Protein AF-A0A2V9B7E3-F1 (afdb_monomer)

Structure (mmCIF, N/CA/C/O backbone):
data_AF-A0A2V9B7E3-F1
#
_entry.id   AF-A0A2V9B7E3-F1
#
loop_
_atom_site.group_PDB
_atom_site.id
_atom_site.type_symbol
_atom_site.label_atom_id
_atom_site.label_alt_id
_atom_site.label_comp_id
_atom_site.label_asym_id
_atom_site.label_entity_id
_atom_site.label_seq_id
_atom_site.pdbx_PDB_ins_code
_atom_site.Cartn_x
_atom_site.Cartn_y
_atom_site.Cartn_z
_atom_site.occupancy
_atom_site.B_iso_or_equiv
_atom_site.auth_seq_id
_atom_site.auth_comp_id
_atom_site.auth_asym_id
_atom_site.auth_atom_id
_atom_site.pdbx_PDB_model_num
ATOM 1 N N . MET A 1 1 ? 3.790 11.748 9.145 1.00 62.25 1 MET A N 1
ATOM 2 C CA . MET A 1 1 ? 3.339 13.135 8.877 1.00 62.25 1 MET A CA 1
ATOM 3 C C . MET A 1 1 ? 4.033 14.150 9.778 1.00 62.25 1 MET A C 1
ATOM 5 O O . MET A 1 1 ? 4.157 13.914 10.976 1.00 62.25 1 MET A O 1
ATOM 9 N N . CYS A 1 2 ? 4.471 15.293 9.233 1.00 65.75 2 CYS A N 1
ATOM 10 C CA . CYS A 1 2 ? 4.887 16.429 10.059 1.00 65.75 2 CYS A CA 1
ATOM 11 C C . CYS A 1 2 ? 3.634 17.137 10.592 1.00 65.75 2 CYS A C 1
ATOM 13 O O . CYS A 1 2 ? 2.903 17.765 9.834 1.00 65.75 2 CYS A O 1
ATOM 15 N N . THR A 1 3 ? 3.368 17.012 11.889 1.00 70.69 3 THR A N 1
ATOM 16 C CA . THR A 1 3 ? 2.180 17.589 12.544 1.00 70.69 3 THR A CA 1
ATOM 17 C C . THR A 1 3 ? 2.390 19.031 1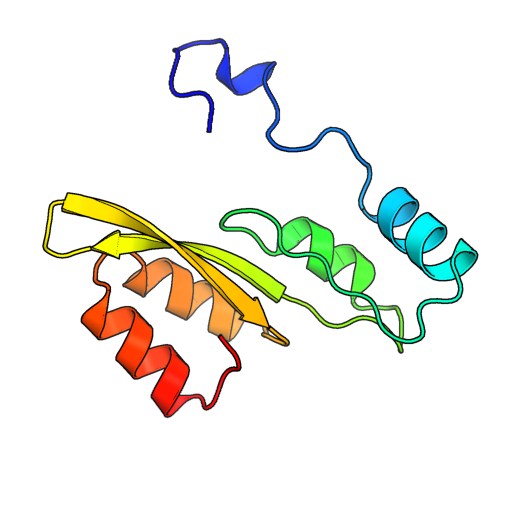3.008 1.00 70.69 3 THR A C 1
ATOM 19 O O . THR A 1 3 ? 1.485 19.651 13.567 1.00 70.69 3 THR A O 1
ATOM 22 N N . THR A 1 4 ? 3.580 19.585 12.768 1.00 78.56 4 THR A N 1
ATOM 23 C CA . THR A 1 4 ? 3.914 20.968 13.098 1.00 78.56 4 THR A CA 1
ATOM 24 C C . THR A 1 4 ? 3.218 21.914 12.117 1.00 78.56 4 THR A C 1
ATOM 26 O O . THR A 1 4 ? 3.480 21.823 10.913 1.00 78.56 4 THR A O 1
ATOM 29 N N . PRO A 1 5 ? 2.383 22.857 12.596 1.00 77.62 5 PRO A N 1
ATOM 30 C CA . PRO A 1 5 ? 1.721 23.825 11.730 1.00 77.62 5 PRO A CA 1
ATOM 31 C C . PRO A 1 5 ? 2.721 24.528 10.804 1.00 77.62 5 PRO A C 1
ATOM 33 O O . PRO A 1 5 ? 3.795 24.931 11.254 1.00 77.62 5 PRO A O 1
ATOM 36 N N . TRP A 1 6 ? 2.353 24.691 9.530 1.00 76.31 6 TRP A N 1
ATOM 37 C CA . TRP A 1 6 ? 3.132 25.340 8.459 1.00 76.31 6 TRP A CA 1
ATOM 38 C C . TRP A 1 6 ? 4.317 24.542 7.902 1.00 76.31 6 TRP A C 1
ATOM 40 O O . TRP A 1 6 ? 4.753 24.824 6.784 1.00 76.31 6 TRP A O 1
ATOM 50 N N . LEU A 1 7 ? 4.838 23.562 8.645 1.00 78.31 7 LEU A N 1
ATOM 51 C CA . LEU A 1 7 ? 5.946 22.719 8.193 1.00 78.31 7 LEU A CA 1
ATOM 52 C C . LEU A 1 7 ? 5.476 21.544 7.322 1.00 78.31 7 LEU A C 1
ATOM 54 O O . LEU A 1 7 ? 6.251 21.047 6.508 1.00 78.31 7 LEU A O 1
ATOM 58 N N . ASP A 1 8 ? 4.210 21.154 7.446 1.00 67.94 8 ASP A N 1
ATOM 59 C CA . ASP A 1 8 ? 3.513 20.153 6.626 1.00 67.94 8 ASP A CA 1
ATOM 60 C C . ASP A 1 8 ? 3.602 20.433 5.116 1.00 67.94 8 ASP A C 1
ATOM 62 O O . ASP A 1 8 ? 3.670 19.517 4.301 1.00 67.94 8 ASP A O 1
ATOM 66 N N . ARG A 1 9 ? 3.677 21.711 4.730 1.00 68.88 9 ARG A N 1
ATOM 67 C CA . ARG A 1 9 ? 3.806 22.137 3.326 1.00 68.88 9 ARG A CA 1
ATOM 68 C C . ARG A 1 9 ? 5.194 21.930 2.726 1.00 68.88 9 ARG A C 1
ATOM 70 O O . ARG A 1 9 ? 5.329 21.929 1.503 1.00 68.88 9 ARG A O 1
ATOM 77 N N . VAL A 1 10 ? 6.219 21.814 3.565 1.00 78.06 10 VAL A N 1
ATOM 78 C CA . VAL A 1 10 ? 7.628 21.762 3.138 1.00 78.06 10 VAL A CA 1
ATOM 79 C C . VAL A 1 10 ? 8.263 20.414 3.463 1.00 78.06 10 VAL A C 1
ATOM 81 O O . VAL A 1 10 ? 9.131 19.950 2.731 1.00 78.06 10 VAL A O 1
ATOM 84 N N . SER A 1 11 ? 7.808 19.772 4.537 1.00 79.31 11 SER A N 1
ATOM 85 C CA . SER A 1 11 ? 8.245 18.457 4.983 1.00 79.31 11 SER A CA 1
ATOM 86 C C . SER A 1 11 ? 7.359 17.384 4.354 1.00 79.31 11 SER A C 1
ATOM 88 O O . SER A 1 11 ? 6.316 17.019 4.894 1.00 79.31 11 SER A O 1
ATOM 90 N N . LYS A 1 12 ? 7.772 16.904 3.177 1.00 79.81 12 LYS A N 1
AT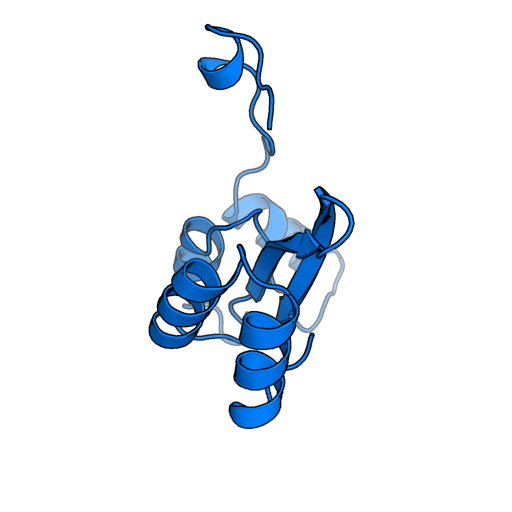OM 91 C CA . LYS A 1 12 ? 7.107 15.789 2.493 1.00 79.81 12 LYS A CA 1
ATOM 92 C C . LYS A 1 12 ? 7.521 14.453 3.103 1.00 79.81 12 LYS A C 1
ATOM 94 O O . LYS A 1 12 ? 8.658 14.303 3.545 1.00 79.81 12 LYS A O 1
ATOM 99 N N . GLU A 1 13 ? 6.616 13.479 3.059 1.00 81.00 13 GLU A N 1
ATOM 100 C CA . GLU A 1 13 ? 6.903 12.097 3.478 1.00 81.00 13 GLU A CA 1
ATOM 101 C C . GLU A 1 13 ? 7.806 11.365 2.479 1.00 81.00 13 GLU A C 1
ATOM 103 O O . GLU A 1 13 ? 8.622 10.538 2.872 1.00 81.00 13 GLU A O 1
ATOM 108 N N . SER A 1 14 ? 7.733 11.740 1.199 1.00 84.69 14 SER A N 1
ATOM 109 C CA . SER A 1 14 ? 8.636 11.270 0.152 1.00 84.69 14 SER A CA 1
ATOM 110 C C . SER A 1 14 ? 9.007 12.411 -0.797 1.00 84.69 14 SER A C 1
ATOM 112 O O . SER A 1 14 ? 8.194 13.287 -1.106 1.00 84.69 14 SER A O 1
ATOM 114 N N . TYR A 1 15 ? 10.260 12.397 -1.256 1.00 88.12 15 TYR A N 1
ATOM 115 C CA . TYR A 1 15 ? 10.792 13.328 -2.259 1.00 88.12 15 TYR A CA 1
ATOM 116 C C . TYR A 1 15 ? 11.048 12.655 -3.609 1.00 88.12 15 TYR A C 1
ATOM 118 O O . TYR A 1 15 ? 11.415 13.339 -4.562 1.00 88.12 15 TYR A O 1
ATOM 126 N N . ASN A 1 16 ? 10.856 11.338 -3.696 1.00 90.94 16 ASN A N 1
ATOM 127 C CA . ASN A 1 16 ? 11.076 10.597 -4.927 1.00 90.94 16 ASN A CA 1
ATOM 128 C C . ASN A 1 16 ? 9.860 10.727 -5.843 1.00 90.94 16 ASN A C 1
ATOM 130 O O . ASN A 1 16 ? 8.717 10.695 -5.382 1.00 90.94 16 ASN A O 1
ATOM 134 N N . LEU A 1 17 ? 10.103 10.834 -7.147 1.00 94.00 17 LEU A N 1
ATOM 135 C CA . LEU A 1 17 ? 9.033 10.744 -8.131 1.00 94.00 17 LEU A CA 1
ATOM 136 C C . LEU A 1 17 ? 8.671 9.264 -8.361 1.00 94.00 17 LEU A C 1
ATOM 138 O O . LEU A 1 17 ? 9.583 8.447 -8.500 1.00 94.00 17 LEU A O 1
ATOM 142 N N . PRO A 1 18 ? 7.377 8.898 -8.442 1.00 94.56 18 PRO A N 1
ATOM 143 C CA . PRO A 1 18 ? 6.953 7.501 -8.597 1.00 94.56 18 PRO A CA 1
ATOM 144 C C . PRO A 1 18 ? 7.619 6.791 -9.785 1.00 94.56 18 PRO A C 1
ATOM 146 O O . PRO A 1 18 ? 8.132 5.681 -9.638 1.00 94.56 18 PRO A O 1
ATOM 149 N N . ASP A 1 19 ? 7.695 7.468 -10.935 1.00 96.25 19 ASP A N 1
ATOM 150 C CA . ASP A 1 19 ? 8.325 6.945 -12.153 1.00 96.25 19 ASP A CA 1
ATOM 151 C C . ASP A 1 19 ? 9.827 6.668 -11.970 1.00 96.25 19 ASP A C 1
ATOM 153 O O . ASP A 1 19 ? 10.352 5.684 -12.493 1.00 96.25 19 ASP A O 1
ATOM 157 N N . GLU A 1 20 ? 10.530 7.504 -11.196 1.00 97.00 20 GLU A N 1
ATOM 158 C CA . GLU A 1 20 ? 11.960 7.328 -10.913 1.00 97.00 20 GLU A CA 1
ATOM 159 C C . GLU A 1 20 ? 12.206 6.123 -10.003 1.00 97.00 20 GLU A C 1
ATOM 161 O O . GLU A 1 20 ? 13.145 5.359 -10.239 1.00 97.00 20 GLU A O 1
ATOM 166 N N . VAL A 1 21 ? 11.345 5.918 -8.999 1.00 96.31 21 VAL A N 1
ATOM 167 C CA . VAL A 1 21 ? 11.412 4.744 -8.114 1.00 96.31 21 VAL A CA 1
ATOM 168 C C . VAL A 1 21 ? 11.191 3.470 -8.921 1.00 96.31 21 VAL A C 1
ATOM 170 O O . VAL A 1 21 ? 12.008 2.550 -8.854 1.00 96.31 21 VAL A O 1
ATOM 173 N N . TYR A 1 22 ? 10.141 3.437 -9.744 1.00 97.69 22 TYR A N 1
ATOM 174 C CA . TYR A 1 22 ? 9.859 2.301 -10.614 1.00 97.69 22 TYR A CA 1
ATOM 175 C C . TYR A 1 22 ? 11.030 2.009 -11.562 1.00 97.69 22 TYR A C 1
ATOM 177 O O . TYR A 1 22 ? 11.546 0.888 -11.587 1.00 97.69 22 TYR A O 1
ATOM 185 N N . ALA A 1 23 ? 11.523 3.022 -12.284 1.00 97.75 23 ALA A N 1
ATOM 186 C CA . ALA A 1 23 ? 12.657 2.872 -13.193 1.00 97.75 23 ALA A CA 1
ATOM 187 C C . ALA A 1 23 ? 13.919 2.368 -12.471 1.00 97.75 23 ALA A C 1
ATOM 189 O O . ALA A 1 23 ? 14.658 1.538 -13.012 1.00 97.75 23 ALA A O 1
ATOM 190 N N . HIS A 1 24 ? 14.160 2.824 -11.239 1.00 97.94 24 HIS A N 1
ATOM 191 C CA . HIS A 1 24 ? 15.270 2.353 -10.420 1.00 97.94 24 HIS A CA 1
ATOM 192 C C . HIS A 1 24 ? 15.124 0.871 -10.049 1.00 97.94 24 HIS A C 1
ATOM 194 O O . HIS A 1 24 ? 16.056 0.095 -10.269 1.00 97.94 24 HIS A O 1
ATOM 200 N N . CYS A 1 25 ? 13.947 0.447 -9.580 1.00 97.94 25 CYS A N 1
ATOM 201 C CA . CYS A 1 25 ? 13.643 -0.959 -9.303 1.00 97.94 25 CYS A CA 1
ATOM 202 C C . CYS A 1 25 ? 13.850 -1.844 -10.542 1.00 97.94 25 CYS A C 1
ATOM 204 O O . CYS A 1 25 ? 14.479 -2.903 -10.460 1.00 97.94 25 CYS A O 1
ATOM 206 N N . LYS A 1 26 ? 13.405 -1.386 -11.720 1.00 97.88 26 LYS A N 1
ATOM 207 C CA . LYS A 1 26 ? 13.631 -2.099 -12.985 1.00 97.88 26 LYS A CA 1
ATOM 208 C C . LYS A 1 26 ? 15.111 -2.188 -13.351 1.00 97.88 26 LYS A C 1
ATOM 210 O O . LYS A 1 26 ? 15.562 -3.251 -13.772 1.00 97.88 26 LYS A O 1
ATOM 215 N N . LYS A 1 27 ? 15.889 -1.123 -13.137 1.00 98.25 27 LYS A N 1
ATOM 216 C CA . LYS A 1 27 ? 17.347 -1.123 -13.352 1.00 98.25 27 LYS A CA 1
ATOM 217 C C . LYS A 1 27 ? 18.076 -2.123 -12.447 1.00 98.25 27 LYS A C 1
ATOM 219 O O . LYS A 1 27 ? 19.088 -2.680 -12.861 1.00 98.25 27 LYS A O 1
ATOM 224 N N . LEU A 1 28 ? 17.556 -2.371 -11.244 1.00 98.31 28 LEU A N 1
ATOM 225 C CA . LEU A 1 28 ? 18.067 -3.388 -10.316 1.00 98.31 28 LEU A CA 1
ATOM 226 C C . LEU A 1 28 ? 17.646 -4.824 -10.680 1.00 98.31 28 LEU A C 1
ATOM 228 O O . LEU A 1 28 ? 18.032 -5.762 -9.990 1.00 98.31 28 LEU A O 1
ATOM 232 N N . GLY A 1 29 ? 16.880 -5.014 -11.757 1.00 98.19 29 GLY A N 1
ATOM 233 C CA . GLY A 1 29 ? 16.449 -6.333 -12.217 1.00 98.19 29 GLY A CA 1
ATOM 234 C C . GLY A 1 29 ? 15.252 -6.905 -11.454 1.00 98.19 29 GLY A C 1
ATOM 235 O O . GLY A 1 29 ? 15.024 -8.110 -11.518 1.00 98.19 29 GLY A O 1
ATOM 236 N N . MET A 1 30 ? 14.481 -6.077 -10.737 1.00 98.31 30 MET A N 1
ATOM 237 C CA . MET A 1 30 ? 13.273 -6.540 -10.046 1.00 98.31 30 MET A CA 1
ATOM 238 C C . MET A 1 30 ? 12.203 -6.978 -11.052 1.00 98.31 30 MET A C 1
ATOM 240 O O . MET A 1 30 ? 11.881 -6.242 -11.987 1.00 98.31 30 MET A O 1
ATOM 244 N N . SER A 1 31 ? 11.635 -8.170 -10.854 1.00 98.06 31 SER A N 1
ATOM 245 C CA . SER A 1 31 ? 10.638 -8.753 -11.765 1.00 98.06 31 SER A CA 1
ATOM 246 C C . SER A 1 31 ? 9.230 -8.193 -11.582 1.00 98.06 31 SER A C 1
ATOM 248 O O . SER A 1 31 ? 8.473 -8.186 -12.543 1.00 98.06 31 SER A O 1
ATOM 250 N N . ILE A 1 32 ? 8.886 -7.756 -10.368 1.00 97.50 32 ILE A N 1
ATOM 251 C CA . ILE A 1 32 ? 7.581 -7.191 -10.007 1.00 97.50 32 ILE A CA 1
ATOM 252 C C . ILE A 1 32 ? 7.831 -6.031 -9.039 1.00 97.50 32 ILE A C 1
ATOM 254 O O . ILE A 1 32 ? 8.720 -6.132 -8.189 1.00 97.50 32 ILE A O 1
ATOM 258 N N . VAL A 1 33 ? 7.084 -4.937 -9.177 1.00 97.81 33 VAL A N 1
ATOM 259 C CA . VAL A 1 33 ? 7.236 -3.717 -8.368 1.00 97.81 33 VAL A CA 1
ATOM 260 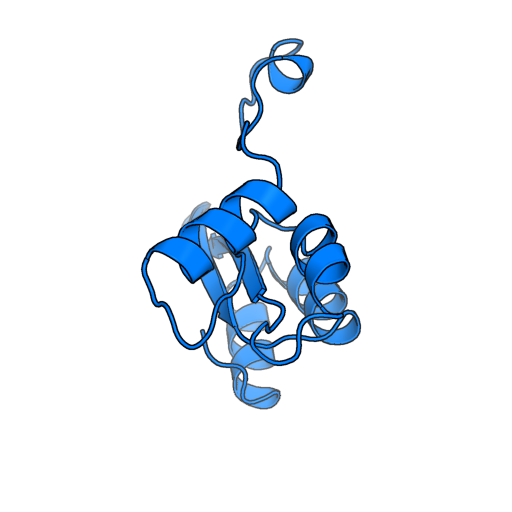C C . VAL A 1 33 ? 5.870 -3.255 -7.844 1.00 97.81 33 VAL A C 1
ATOM 262 O O . VAL A 1 33 ? 4.852 -3.439 -8.499 1.00 97.81 33 VAL A O 1
ATOM 265 N N . THR A 1 34 ? 5.844 -2.638 -6.665 1.00 98.06 34 THR A N 1
ATOM 266 C CA . THR A 1 34 ? 4.695 -1.881 -6.145 1.00 98.06 34 THR A CA 1
ATOM 267 C C . THR A 1 34 ? 5.205 -0.636 -5.427 1.00 98.06 34 THR A C 1
ATOM 269 O O . THR A 1 34 ? 6.367 -0.590 -5.018 1.00 98.06 34 THR A O 1
ATOM 272 N N . LEU A 1 35 ? 4.333 0.352 -5.241 1.00 97.19 35 LEU A N 1
ATOM 273 C CA . LEU A 1 35 ? 4.515 1.429 -4.268 1.00 97.19 35 LEU A CA 1
ATOM 274 C C . LEU A 1 35 ? 3.487 1.272 -3.148 1.00 97.19 35 LEU A C 1
ATOM 276 O O . LEU A 1 35 ? 2.394 0.773 -3.399 1.00 97.19 35 LEU A O 1
ATOM 280 N N . THR A 1 36 ? 3.860 1.668 -1.936 1.00 97.38 36 THR A N 1
ATOM 281 C CA . THR A 1 36 ? 3.011 1.661 -0.736 1.00 97.38 36 THR A CA 1
ATOM 282 C C . THR A 1 36 ? 3.124 3.030 -0.082 1.00 97.38 36 THR A C 1
ATOM 284 O O . THR A 1 36 ? 3.802 3.186 0.930 1.00 97.38 36 THR A O 1
ATOM 287 N N . ASP A 1 37 ? 2.546 4.044 -0.723 1.00 96.62 37 ASP A N 1
ATOM 288 C CA . ASP A 1 37 ? 2.502 5.377 -0.129 1.00 96.62 37 ASP A CA 1
ATOM 289 C C . ASP A 1 37 ? 1.571 5.371 1.090 1.00 96.62 37 ASP A C 1
ATOM 291 O O . ASP A 1 37 ? 0.646 4.559 1.203 1.00 96.62 37 ASP A O 1
ATOM 295 N N . HIS A 1 38 ? 1.850 6.279 2.017 1.00 95.69 38 HIS A N 1
ATOM 296 C CA . HIS A 1 38 ? 1.137 6.377 3.276 1.00 95.69 38 HIS A CA 1
ATOM 297 C C . HIS A 1 38 ? -0.283 6.920 3.051 1.00 95.69 38 HIS A C 1
ATOM 299 O O . HIS A 1 38 ? -0.470 8.052 2.598 1.00 95.69 38 HIS A O 1
ATOM 305 N N . ASP A 1 39 ? -1.282 6.096 3.369 1.00 97.00 39 ASP A N 1
ATOM 306 C CA . ASP A 1 39 ? -2.718 6.391 3.318 1.00 97.00 39 ASP A CA 1
ATOM 307 C C . ASP A 1 39 ? -3.263 6.867 1.956 1.00 97.00 39 ASP A C 1
ATOM 309 O O . ASP A 1 39 ? -4.320 7.503 1.887 1.00 97.00 39 ASP A O 1
ATOM 313 N N . SER A 1 40 ? -2.541 6.599 0.867 1.00 96.75 40 SER A N 1
ATOM 314 C CA . SER A 1 40 ? -2.910 7.008 -0.488 1.00 96.75 40 SER A CA 1
ATOM 315 C C . SER A 1 40 ? -2.408 6.011 -1.525 1.00 96.75 40 SER A C 1
ATOM 317 O O . SER A 1 40 ? -1.337 5.423 -1.389 1.00 96.75 40 SER A O 1
ATOM 319 N N . ILE A 1 41 ? -3.169 5.880 -2.612 1.00 98.00 41 ILE A N 1
ATOM 320 C CA . ILE A 1 41 ? -2.784 5.110 -3.801 1.00 98.00 41 ILE A CA 1
ATOM 321 C C . ILE A 1 41 ? -2.470 5.999 -5.012 1.00 98.00 41 ILE A C 1
ATOM 323 O O . ILE A 1 41 ? -2.169 5.477 -6.082 1.00 98.00 41 ILE A O 1
ATOM 327 N N . ASP A 1 42 ? -2.508 7.329 -4.881 1.00 96.75 42 ASP A N 1
ATOM 328 C CA . ASP A 1 42 ? -2.457 8.260 -6.022 1.00 96.75 42 ASP A CA 1
ATOM 329 C C . ASP A 1 42 ? -1.198 8.098 -6.886 1.00 96.75 42 ASP A C 1
ATOM 331 O O . ASP A 1 42 ? -1.238 8.236 -8.111 1.00 96.75 42 ASP A O 1
ATOM 335 N N . ALA A 1 43 ? -0.051 7.837 -6.257 1.00 95.19 43 ALA A N 1
ATOM 336 C CA . ALA A 1 43 ? 1.198 7.577 -6.965 1.00 95.19 43 ALA A CA 1
ATOM 337 C C . ALA A 1 43 ? 1.218 6.189 -7.612 1.00 95.19 43 ALA A C 1
ATOM 339 O O . ALA A 1 43 ? 1.641 6.055 -8.760 1.00 95.19 43 ALA A O 1
ATOM 340 N N . ALA A 1 44 ? 0.752 5.169 -6.889 1.00 96.94 44 ALA A N 1
ATOM 341 C CA . ALA A 1 44 ? 0.697 3.798 -7.378 1.00 96.94 44 ALA A CA 1
ATOM 342 C C . ALA A 1 44 ? -0.264 3.664 -8.574 1.00 96.94 44 ALA A C 1
ATOM 344 O O . ALA A 1 44 ? 0.054 2.991 -9.552 1.00 96.94 44 ALA A O 1
ATOM 345 N N . GLU A 1 45 ? -1.398 4.366 -8.556 1.00 96.81 45 GLU A N 1
ATOM 346 C CA . GLU A 1 45 ? -2.367 4.407 -9.658 1.00 96.81 45 GLU A CA 1
ATOM 347 C C . GLU A 1 45 ? -1.755 4.930 -10.964 1.00 96.81 45 GLU A C 1
ATOM 349 O O . GLU A 1 45 ? -2.028 4.391 -12.037 1.00 96.81 45 GLU A O 1
ATOM 354 N N . LYS A 1 46 ? -0.855 5.922 -10.897 1.00 96.12 46 LYS A N 1
ATOM 355 C CA . LYS A 1 46 ? -0.153 6.441 -12.089 1.00 96.12 46 LYS A CA 1
ATOM 356 C C . LYS A 1 46 ? 0.718 5.382 -12.765 1.00 96.12 46 LYS A C 1
ATOM 358 O O . LYS A 1 46 ? 0.890 5.429 -13.980 1.00 96.12 46 LYS A O 1
ATOM 363 N N . LEU A 1 47 ? 1.231 4.426 -11.991 1.00 97.50 47 LEU A N 1
ATOM 364 C CA . LEU A 1 47 ? 2.106 3.349 -12.459 1.00 97.50 47 LEU A CA 1
ATOM 365 C C . LEU A 1 47 ? 1.354 2.059 -12.815 1.00 97.50 47 LEU A C 1
ATOM 367 O O . LEU A 1 47 ? 1.958 1.143 -13.371 1.00 97.50 47 LEU A O 1
ATOM 371 N N . ARG A 1 48 ? 0.038 1.980 -12.561 1.00 96.62 48 ARG A N 1
ATOM 372 C CA . ARG A 1 48 ? -0.797 0.792 -12.835 1.00 96.62 48 ARG A CA 1
ATOM 373 C C . ARG A 1 48 ? -0.758 0.338 -14.300 1.00 96.62 48 ARG A C 1
ATOM 375 O O . ARG A 1 48 ? -1.075 -0.808 -14.598 1.00 96.62 48 ARG A O 1
ATOM 382 N N . CYS A 1 49 ? -0.383 1.218 -15.227 1.00 96.19 49 CYS A N 1
ATOM 383 C CA . CYS A 1 49 ? -0.249 0.881 -16.644 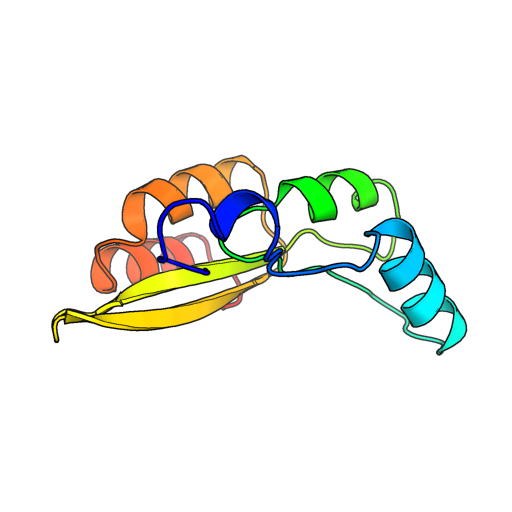1.00 96.19 49 CYS A CA 1
ATOM 384 C C . CYS A 1 49 ? 0.895 -0.109 -16.940 1.00 96.19 49 CYS A C 1
ATOM 386 O O . CYS A 1 49 ? 0.898 -0.722 -18.011 1.00 96.19 49 CYS A O 1
ATOM 388 N N . HIS A 1 50 ? 1.854 -0.281 -16.024 1.00 97.69 50 HIS A N 1
ATOM 389 C CA . HIS A 1 50 ? 2.934 -1.249 -16.174 1.00 97.69 50 HIS A CA 1
ATOM 390 C C . HIS A 1 50 ? 2.446 -2.677 -15.857 1.00 97.69 50 HIS A C 1
ATOM 392 O O . HIS A 1 50 ? 1.857 -2.902 -14.802 1.00 97.69 50 HIS A O 1
ATOM 398 N N . PRO A 1 51 ? 2.695 -3.667 -16.736 1.00 96.69 51 PRO A N 1
ATOM 399 C CA . PRO A 1 51 ? 2.170 -5.031 -16.581 1.00 96.69 51 PRO A CA 1
ATOM 400 C C . PRO A 1 51 ? 2.776 -5.802 -15.397 1.00 96.69 51 PRO A C 1
ATOM 402 O O . PRO A 1 51 ? 2.217 -6.795 -14.944 1.00 96.69 51 PRO A O 1
ATOM 405 N N . ASP A 1 52 ? 3.938 -5.365 -14.926 1.00 97.75 52 ASP A N 1
ATOM 406 C CA . ASP A 1 52 ? 4.709 -5.897 -13.806 1.00 97.75 52 ASP A CA 1
ATOM 407 C C . ASP A 1 52 ? 4.597 -5.021 -12.548 1.00 97.75 52 ASP A C 1
ATOM 409 O O . ASP A 1 52 ? 5.423 -5.116 -11.634 1.00 97.75 52 ASP A O 1
ATOM 413 N N . PHE A 1 53 ? 3.565 -4.176 -12.502 1.00 98.31 53 PHE A N 1
ATOM 414 C CA . PHE A 1 53 ? 3.229 -3.336 -11.367 1.00 98.31 53 PHE A CA 1
ATOM 415 C C . PHE A 1 53 ? 1.845 -3.682 -10.814 1.00 98.31 53 PHE A C 1
ATOM 417 O O . PHE A 1 53 ? 0.905 -3.946 -11.563 1.00 98.31 53 PHE A O 1
ATOM 424 N N . PHE A 1 54 ? 1.704 -3.647 -9.492 1.00 98.00 54 PHE A N 1
ATOM 425 C CA . PHE A 1 54 ? 0.415 -3.765 -8.814 1.00 98.00 54 PHE A CA 1
ATOM 426 C C . PHE A 1 54 ? 0.264 -2.647 -7.781 1.00 98.00 54 PHE A C 1
ATOM 428 O O . PHE A 1 54 ? 1.252 -2.154 -7.249 1.00 98.00 54 PHE A O 1
ATOM 435 N N . VAL A 1 55 ? -0.971 -2.210 -7.527 1.00 98.31 55 VAL A N 1
ATOM 436 C CA . VAL A 1 55 ? -1.255 -1.091 -6.613 1.00 98.31 55 VAL A CA 1
ATOM 437 C C . VAL A 1 55 ? -1.317 -1.600 -5.177 1.00 98.31 55 VAL A C 1
ATOM 439 O O . VAL A 1 55 ? -1.962 -2.612 -4.916 1.00 98.31 55 VAL A O 1
ATOM 442 N N . SER A 1 56 ? -0.657 -0.905 -4.256 1.00 98.50 56 SER A N 1
ATOM 443 C CA . SER A 1 56 ? -0.627 -1.226 -2.825 1.00 98.50 56 SER A CA 1
ATOM 444 C C . SER A 1 56 ? -0.612 0.068 -2.003 1.00 98.50 56 SER A C 1
ATOM 446 O O . SER A 1 56 ? -0.445 1.154 -2.556 1.00 98.50 56 SER A O 1
ATOM 448 N N . GLU A 1 57 ? -0.785 -0.041 -0.690 1.00 98.50 57 GLU A N 1
ATOM 449 C CA . GLU A 1 57 ? -0.895 1.100 0.226 1.00 98.50 57 GLU A CA 1
ATOM 450 C C . GLU A 1 57 ? -0.265 0.767 1.584 1.00 98.50 57 GLU A C 1
ATOM 452 O O . GLU A 1 57 ? -0.334 -0.378 2.031 1.00 98.50 57 GLU A O 1
ATOM 457 N N . GLU A 1 58 ? 0.340 1.752 2.250 1.00 98.56 58 GLU A N 1
ATOM 458 C CA . GLU A 1 58 ? 0.709 1.654 3.666 1.00 98.56 58 GLU A CA 1
ATOM 459 C C . GLU A 1 58 ? -0.343 2.385 4.507 1.00 98.56 58 GLU A C 1
ATOM 461 O O . GLU A 1 58 ? -0.430 3.609 4.492 1.00 98.56 58 GLU A O 1
ATOM 466 N N . VAL A 1 59 ? -1.165 1.630 5.231 1.00 98.50 59 VAL A N 1
ATOM 467 C CA . VAL A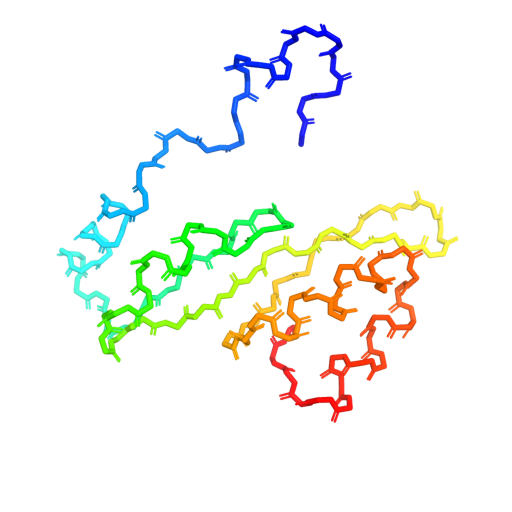 1 59 ? -2.334 2.143 5.948 1.00 98.50 59 VAL A CA 1
ATOM 468 C C . VAL A 1 59 ? -2.007 2.356 7.419 1.00 98.50 59 VAL A C 1
ATOM 470 O O . VAL A 1 59 ? -1.749 1.398 8.149 1.00 98.50 59 VAL A O 1
ATOM 473 N N . THR A 1 60 ? -2.130 3.588 7.898 1.00 98.19 60 THR A N 1
ATOM 474 C CA . THR A 1 60 ? -2.111 3.893 9.333 1.00 98.19 60 THR A CA 1
ATOM 475 C C . THR A 1 60 ? -3.435 3.546 10.013 1.00 98.19 60 THR A C 1
ATOM 477 O O . THR A 1 60 ? -4.484 4.131 9.763 1.00 98.19 60 THR A O 1
ATOM 480 N N . CYS A 1 61 ? -3.408 2.590 10.932 1.00 98.25 61 CYS A N 1
ATOM 481 C CA . CYS A 1 61 ? -4.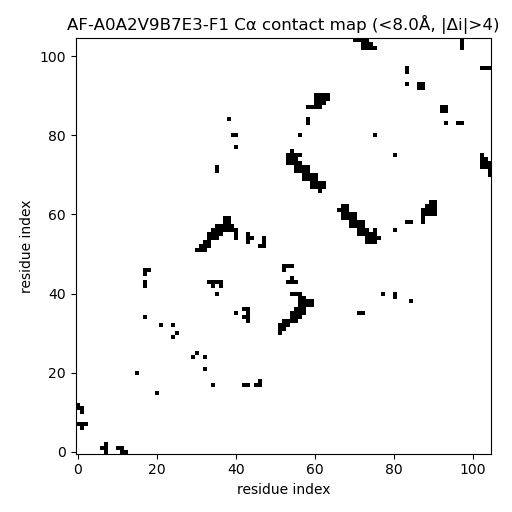576 2.121 11.658 1.00 98.25 61 CYS A CA 1
ATOM 482 C C . CYS A 1 61 ? -4.513 2.473 13.148 1.00 98.25 61 CYS A C 1
ATOM 484 O O . CYS A 1 61 ? -3.485 2.289 13.800 1.00 98.25 61 CYS A O 1
ATOM 486 N N . GLN A 1 62 ? -5.635 2.915 13.720 1.00 97.81 62 GLN A N 1
ATOM 487 C CA . GLN A 1 62 ? -5.749 3.160 15.160 1.00 97.81 62 GLN A CA 1
ATOM 488 C C . GLN A 1 62 ? -6.023 1.859 15.917 1.00 97.81 62 GLN A C 1
ATOM 490 O O . GLN A 1 62 ? -6.984 1.140 15.635 1.00 97.81 62 GLN A O 1
ATOM 495 N N . MET A 1 63 ? -5.182 1.577 16.908 1.00 96.94 63 MET A N 1
ATOM 496 C CA . MET A 1 63 ? -5.323 0.446 17.820 1.00 96.94 63 MET A CA 1
ATOM 497 C C . MET A 1 63 ? -6.234 0.806 19.003 1.00 96.94 63 MET A C 1
ATOM 499 O O . MET A 1 63 ? -6.250 1.963 19.431 1.00 96.94 63 MET A O 1
ATOM 503 N N . PRO A 1 64 ? -6.912 -0.174 19.635 1.00 94.75 64 PRO A N 1
ATOM 504 C CA . PRO A 1 64 ? -7.721 0.063 20.838 1.00 94.75 64 PRO A CA 1
ATOM 505 C C . PRO A 1 64 ? -6.945 0.678 22.015 1.00 94.75 64 PRO A C 1
ATOM 507 O O . PRO A 1 64 ? -7.530 1.326 22.877 1.00 94.75 64 PRO A O 1
ATOM 510 N N . SER A 1 65 ? -5.624 0.487 22.052 1.00 95.44 65 SER A N 1
ATOM 511 C CA . SER A 1 65 ? -4.702 1.108 23.011 1.00 95.44 65 SER A CA 1
ATOM 512 C C . SER A 1 65 ? -4.524 2.620 22.817 1.00 95.44 65 SER A C 1
ATOM 514 O O . SER A 1 65 ? -3.905 3.259 23.663 1.00 95.44 65 SER A O 1
ATOM 516 N N . GLY A 1 66 ? -5.008 3.189 21.708 1.00 92.88 66 GLY A N 1
ATOM 517 C CA . GLY A 1 66 ? -4.757 4.574 21.305 1.00 92.88 66 GLY A CA 1
ATOM 518 C C . GLY A 1 66 ? -3.431 4.782 20.565 1.00 92.88 66 GLY A C 1
ATOM 519 O O . GLY A 1 66 ? -3.077 5.919 20.269 1.00 92.88 66 GLY A O 1
ATOM 520 N N . THR A 1 67 ? -2.691 3.709 20.272 1.00 96.38 67 THR A N 1
ATOM 521 C CA . THR A 1 67 ? -1.489 3.756 19.425 1.00 96.38 67 THR A CA 1
ATOM 522 C C . THR A 1 67 ? -1.855 3.616 17.950 1.00 96.38 67 THR A C 1
ATOM 524 O O . THR A 1 67 ? -2.925 3.110 17.617 1.00 96.38 67 THR A O 1
ATOM 527 N N . GLU A 1 68 ? -0.945 3.997 17.062 1.00 96.62 68 GLU A N 1
ATOM 528 C CA . GLU A 1 68 ? -1.079 3.772 15.621 1.00 96.62 68 GLU A CA 1
ATOM 529 C C . GLU A 1 68 ? -0.189 2.602 15.183 1.00 96.62 68 GLU A C 1
ATOM 531 O O . GLU A 1 68 ? 0.893 2.389 15.734 1.00 96.62 68 GLU A O 1
ATOM 536 N N . VAL A 1 69 ? -0.668 1.819 14.219 1.00 96.94 69 VAL A N 1
ATOM 537 C CA . VAL A 1 69 ? 0.089 0.760 13.543 1.00 96.94 69 VAL A CA 1
ATOM 538 C C . VAL A 1 69 ? 0.027 0.993 12.042 1.00 96.94 69 VAL A C 1
ATOM 540 O O . VAL A 1 69 ? -1.008 1.404 11.532 1.00 96.94 69 VAL A O 1
ATOM 543 N N . HIS A 1 70 ? 1.117 0.726 11.336 1.00 98.00 70 HIS A N 1
ATOM 544 C CA . HIS A 1 70 ? 1.170 0.828 9.884 1.00 98.00 70 HIS A CA 1
ATOM 545 C C . HIS A 1 70 ? 1.037 -0.573 9.287 1.00 98.00 70 HIS A C 1
ATOM 547 O O . HIS A 1 70 ? 1.751 -1.491 9.698 1.00 98.00 70 HIS A O 1
ATOM 553 N N . ILE A 1 71 ? 0.104 -0.746 8.356 1.00 98.25 71 ILE A N 1
ATOM 554 C CA . ILE A 1 71 ? -0.231 -2.032 7.742 1.00 98.25 71 ILE A CA 1
ATOM 555 C C . ILE A 1 71 ? -0.040 -1.896 6.235 1.00 98.25 71 ILE A C 1
ATOM 557 O O . ILE A 1 71 ? -0.727 -1.103 5.596 1.00 98.25 71 ILE A O 1
ATOM 561 N N . GLY A 1 72 ? 0.884 -2.662 5.657 1.00 98.50 72 GLY A N 1
ATOM 562 C CA . GLY A 1 72 ? 1.006 -2.747 4.203 1.00 98.50 72 GLY A CA 1
ATOM 563 C C . GLY A 1 72 ? -0.136 -3.585 3.643 1.00 98.50 72 GLY A C 1
ATOM 564 O O . GLY A 1 72 ? -0.326 -4.701 4.097 1.00 98.50 72 GLY A O 1
ATOM 565 N N . VAL A 1 73 ? -0.889 -3.074 2.673 1.00 98.62 73 VAL A N 1
ATOM 566 C CA . VAL A 1 73 ? -1.966 -3.815 2.002 1.00 98.62 73 VAL A CA 1
ATOM 567 C C . VAL A 1 73 ? -1.665 -3.872 0.513 1.00 98.62 73 VAL A C 1
ATOM 569 O O . VAL A 1 73 ? -1.442 -2.842 -0.122 1.00 98.62 73 VAL A O 1
ATOM 572 N N . TYR A 1 74 ? -1.641 -5.079 -0.047 1.00 98.50 74 TYR A N 1
ATOM 573 C CA . TYR A 1 74 ? -1.057 -5.331 -1.361 1.00 98.50 74 TYR A CA 1
ATOM 574 C C . TYR A 1 74 ? -2.084 -5.736 -2.418 1.00 98.50 74 TYR A C 1
ATOM 576 O O . TYR A 1 74 ? -3.010 -6.499 -2.142 1.00 98.50 74 TYR A O 1
ATOM 584 N N . ASN A 1 75 ? -1.842 -5.297 -3.657 1.00 97.94 75 ASN A N 1
ATOM 585 C CA . ASN A 1 75 ? -2.629 -5.633 -4.850 1.00 97.94 75 ASN A CA 1
ATOM 586 C C . ASN A 1 75 ? -4.125 -5.288 -4.714 1.00 97.94 75 ASN A C 1
ATOM 588 O O . ASN A 1 75 ? -4.995 -6.151 -4.840 1.00 97.94 75 ASN A O 1
ATOM 592 N N . ILE A 1 76 ? -4.399 -4.012 -4.453 1.00 98.25 76 ILE A N 1
ATOM 593 C CA . ILE A 1 76 ? -5.733 -3.467 -4.185 1.00 98.25 76 ILE A CA 1
ATOM 594 C C . ILE A 1 76 ? -6.279 -2.621 -5.345 1.00 98.25 76 ILE A C 1
ATOM 596 O O . ILE A 1 76 ? -5.529 -2.060 -6.153 1.00 98.25 76 ILE A O 1
ATOM 600 N N . GLY A 1 77 ? -7.607 -2.507 -5.419 1.00 97.62 77 GLY A N 1
ATOM 601 C CA . GLY A 1 77 ? -8.302 -1.555 -6.287 1.00 97.62 77 GLY A CA 1
ATOM 602 C C . GLY A 1 77 ? -8.750 -0.284 -5.556 1.00 97.62 77 GLY A C 1
ATOM 603 O O . GLY A 1 77 ? -8.751 -0.216 -4.329 1.00 97.62 77 GLY A O 1
ATOM 604 N N . GLU A 1 78 ? -9.232 0.710 -6.310 1.00 97.50 78 GLU A N 1
ATOM 605 C CA . GLU A 1 78 ? -9.778 1.967 -5.759 1.00 97.50 78 GLU A CA 1
ATOM 606 C C . GLU A 1 78 ? -10.911 1.719 -4.748 1.00 97.50 78 GLU A C 1
ATOM 608 O O . GLU A 1 78 ? -11.000 2.374 -3.710 1.00 97.50 78 GLU A O 1
ATOM 613 N N . ARG A 1 79 ? -11.768 0.724 -5.017 1.00 98.06 79 ARG A N 1
ATOM 614 C CA . ARG A 1 79 ? -12.842 0.338 -4.094 1.00 98.06 79 ARG A CA 1
ATOM 615 C C . ARG A 1 79 ? -12.290 -0.141 -2.754 1.00 98.06 79 ARG A 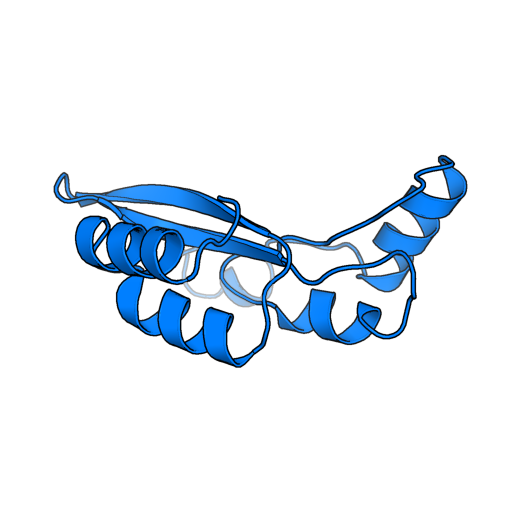C 1
ATOM 617 O O . ARG A 1 79 ? -12.861 0.204 -1.723 1.00 98.06 79 ARG A O 1
ATOM 624 N N . ASP A 1 80 ? -11.212 -0.917 -2.776 1.00 98.44 80 ASP A N 1
ATOM 625 C CA . ASP A 1 80 ? -10.609 -1.437 -1.555 1.00 98.44 80 ASP A CA 1
ATOM 626 C C . ASP A 1 80 ? -9.984 -0.305 -0.748 1.00 98.44 80 ASP A C 1
ATOM 628 O O . ASP A 1 80 ? -10.267 -0.189 0.441 1.00 98.44 80 ASP A O 1
ATOM 632 N N . HIS A 1 81 ? -9.253 0.598 -1.407 1.00 98.44 81 HIS A N 1
ATOM 633 C CA . HIS A 1 81 ? -8.720 1.813 -0.790 1.00 98.44 81 HIS A CA 1
ATOM 634 C C . HIS A 1 81 ? -9.814 2.622 -0.067 1.00 98.44 81 HIS A C 1
ATOM 636 O O . HIS A 1 81 ? -9.680 2.949 1.112 1.00 98.44 81 HIS A O 1
ATOM 642 N N . VAL A 1 82 ? -10.953 2.880 -0.722 1.00 98.56 82 VAL A N 1
ATOM 643 C CA . VAL A 1 82 ? -12.078 3.616 -0.113 1.00 98.56 82 VAL A CA 1
ATOM 644 C C . VAL A 1 82 ? -12.613 2.907 1.137 1.00 98.56 82 VAL A C 1
ATOM 646 O O . VAL A 1 82 ? -1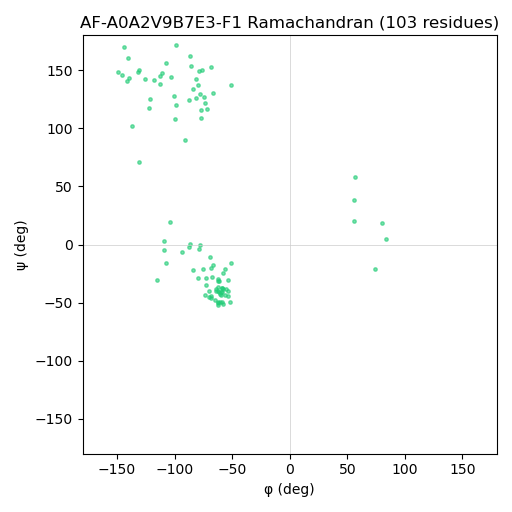2.904 3.549 2.150 1.00 98.56 82 VAL A O 1
ATOM 649 N N . GLU A 1 83 ? -12.764 1.585 1.090 1.00 98.62 83 GLU A N 1
ATOM 650 C CA . GLU A 1 83 ? -13.278 0.806 2.216 1.00 98.62 83 GLU A CA 1
ATOM 651 C C . GLU A 1 83 ? -12.260 0.682 3.364 1.00 98.62 83 GLU A C 1
ATOM 653 O O . GLU A 1 83 ? -12.658 0.735 4.534 1.00 98.62 83 GLU A O 1
ATOM 658 N N . ILE A 1 84 ? -10.967 0.598 3.049 1.00 98.56 84 ILE A N 1
ATOM 659 C CA . ILE A 1 84 ? -9.845 0.639 3.995 1.00 98.56 84 ILE A CA 1
ATOM 660 C C . ILE A 1 84 ? -9.820 1.986 4.723 1.00 98.56 84 ILE A C 1
ATOM 662 O O . ILE A 1 84 ? -9.868 2.030 5.956 1.00 98.56 84 ILE A O 1
ATOM 666 N N . GLN A 1 85 ? -9.851 3.095 3.981 1.00 98.50 85 GLN A N 1
ATOM 667 C CA . GLN A 1 85 ? -9.832 4.450 4.536 1.00 98.50 85 GLN A CA 1
ATOM 668 C C . GLN A 1 85 ? -11.046 4.741 5.430 1.00 98.50 85 GLN A C 1
ATOM 670 O O . GLN A 1 85 ? -10.940 5.460 6.424 1.00 98.50 85 GLN A O 1
ATOM 675 N N . ARG A 1 86 ? -12.203 4.129 5.147 1.00 98.44 86 ARG A N 1
ATOM 676 C CA . ARG A 1 86 ? -13.389 4.203 6.022 1.00 98.44 86 ARG A CA 1
ATOM 677 C C . ARG A 1 86 ? -13.205 3.480 7.358 1.00 98.44 86 ARG A C 1
ATOM 679 O O . ARG A 1 86 ? -13.850 3.862 8.332 1.00 98.44 86 ARG A O 1
ATOM 686 N N . ARG A 1 87 ? -12.362 2.444 7.414 1.00 98.31 87 ARG A N 1
ATOM 687 C CA . ARG A 1 87 ? -12.240 1.524 8.563 1.00 98.31 87 ARG A CA 1
ATOM 688 C C . ARG A 1 87 ? -10.965 1.692 9.376 1.00 98.31 87 ARG A C 1
ATOM 690 O O . ARG A 1 87 ? -10.947 1.268 10.521 1.00 98.31 87 ARG A O 1
ATOM 697 N N . ARG A 1 88 ? -9.940 2.372 8.856 1.00 97.62 88 ARG A N 1
ATOM 698 C CA . ARG A 1 88 ? -8.625 2.591 9.503 1.00 97.62 88 ARG A CA 1
ATOM 699 C C . ARG A 1 88 ? -8.643 3.138 10.943 1.00 97.62 88 ARG A C 1
ATOM 701 O O . ARG A 1 88 ? -7.633 3.095 11.630 1.00 97.62 88 ARG A O 1
ATOM 708 N N . LYS A 1 89 ? -9.758 3.689 11.430 1.00 97.75 89 LYS A N 1
ATOM 709 C CA . LYS A 1 89 ? -9.883 4.159 12.827 1.00 97.75 89 LYS A CA 1
ATOM 710 C C . LYS A 1 89 ? -10.335 3.068 13.804 1.00 97.75 89 LYS A C 1
ATOM 712 O O . LYS A 1 89 ? -10.446 3.328 14.995 1.00 97.75 89 LYS A O 1
ATOM 717 N N . ASP A 1 90 ? -10.606 1.871 13.300 1.00 97.81 90 ASP A N 1
ATOM 718 C CA . ASP A 1 90 ? -10.996 0.700 14.070 1.00 97.81 90 ASP A CA 1
ATOM 719 C C . ASP A 1 90 ? -10.237 -0.516 13.528 1.00 97.81 90 ASP A C 1
ATOM 721 O O . ASP A 1 90 ? -10.581 -1.082 12.488 1.00 97.81 90 ASP A O 1
ATOM 725 N N . PHE A 1 91 ? -9.195 -0.916 14.256 1.00 97.75 91 PHE A N 1
ATOM 726 C CA . PHE A 1 91 ? -8.348 -2.051 13.899 1.00 97.75 91 PHE A CA 1
ATOM 727 C C . PHE A 1 91 ? -9.122 -3.348 13.659 1.00 97.75 91 PHE A C 1
ATOM 729 O O . PHE A 1 91 ? -8.813 -4.078 12.719 1.00 97.75 91 PHE A O 1
ATOM 736 N N . VAL A 1 92 ? -10.147 -3.635 14.465 1.00 97.69 92 VAL A N 1
ATOM 737 C CA . VAL A 1 92 ? -10.918 -4.875 14.320 1.00 97.69 92 VAL A CA 1
ATOM 738 C C . VAL A 1 92 ? -11.756 -4.818 13.046 1.00 97.69 92 VAL A C 1
ATOM 740 O O . VAL A 1 92 ? -11.746 -5.767 12.264 1.00 97.69 92 VAL A O 1
ATOM 743 N N . SER A 1 93 ? -12.423 -3.688 12.799 1.00 98.31 93 SER A N 1
ATOM 744 C CA . SER A 1 93 ? -13.206 -3.464 11.577 1.00 98.31 93 SER A CA 1
ATOM 745 C C . SER A 1 93 ? -12.346 -3.544 10.311 1.00 98.31 93 SER A C 1
ATOM 747 O O . SER A 1 93 ? -12.739 -4.185 9.332 1.00 98.31 93 SER A O 1
ATOM 749 N N . LEU A 1 94 ? -11.148 -2.946 10.334 1.00 98.56 94 LEU A N 1
ATOM 750 C CA . LEU A 1 94 ? -10.201 -3.027 9.223 1.00 98.56 94 LEU A CA 1
ATOM 751 C C . LEU A 1 94 ? -9.755 -4.474 8.978 1.00 98.56 94 LEU A C 1
ATOM 753 O O . LEU A 1 94 ? -9.872 -4.954 7.853 1.00 98.56 94 LEU A O 1
ATOM 757 N N . LEU A 1 95 ? -9.313 -5.194 10.016 1.00 98.12 95 LEU A N 1
ATOM 758 C CA . LEU A 1 95 ? -8.877 -6.588 9.882 1.00 98.12 95 LEU A CA 1
ATOM 759 C C . LEU A 1 95 ? -9.976 -7.505 9.341 1.00 98.12 95 LEU A C 1
ATOM 761 O O . LEU A 1 95 ? -9.694 -8.366 8.504 1.00 98.12 95 LEU A O 1
ATOM 765 N N . MET A 1 96 ? -11.218 -7.327 9.799 1.00 98.31 96 MET A N 1
ATOM 766 C CA . MET A 1 96 ? -12.359 -8.084 9.281 1.00 98.31 96 MET A CA 1
ATOM 767 C C . MET A 1 96 ? -12.521 -7.861 7.779 1.00 98.31 96 MET A C 1
ATOM 769 O O . MET A 1 96 ? -12.577 -8.832 7.030 1.00 98.31 96 MET A O 1
ATOM 773 N N . TYR A 1 97 ? -12.508 -6.605 7.329 1.00 98.56 97 TYR A N 1
ATOM 774 C CA . TYR A 1 97 ? -12.630 -6.282 5.910 1.00 98.56 97 TYR A CA 1
ATOM 775 C C . TYR A 1 97 ? -11.492 -6.880 5.070 1.00 98.56 97 TYR A C 1
ATOM 777 O O . TYR A 1 97 ? -11.762 -7.558 4.078 1.00 98.56 97 TYR A O 1
ATOM 785 N N . LEU A 1 98 ? -10.235 -6.683 5.484 1.00 98.56 98 LEU A N 1
ATOM 786 C CA . LEU A 1 98 ? -9.072 -7.206 4.758 1.00 98.56 98 LEU A CA 1
ATOM 787 C C . LEU A 1 98 ? -9.127 -8.739 4.645 1.00 98.56 98 LEU A C 1
ATOM 789 O O . LEU A 1 98 ? -8.869 -9.300 3.579 1.00 98.56 98 LEU A O 1
ATOM 793 N N . THR A 1 99 ? -9.543 -9.413 5.722 1.00 98.50 99 THR A N 1
ATOM 794 C CA . THR A 1 99 ? -9.698 -10.874 5.758 1.00 98.50 99 THR A CA 1
ATOM 795 C C . THR A 1 99 ? -10.854 -11.353 4.874 1.00 98.50 99 THR A C 1
ATOM 797 O O . THR A 1 99 ? -10.689 -12.295 4.100 1.00 98.50 99 THR A O 1
ATOM 800 N N . GLU A 1 100 ? -12.022 -10.709 4.951 1.00 98.25 100 GLU A N 1
ATOM 801 C 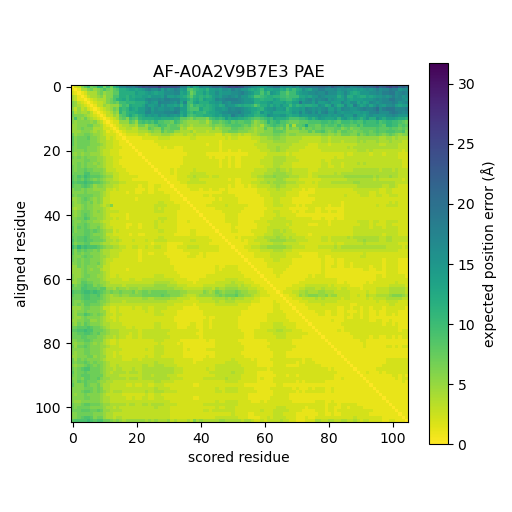CA . GLU A 1 100 ? -13.210 -11.051 4.155 1.00 98.25 100 GLU A CA 1
ATOM 802 C C . GLU A 1 100 ? -12.967 -10.887 2.652 1.00 98.25 100 GLU A C 1
ATOM 804 O O . GLU A 1 100 ? -13.387 -11.736 1.861 1.00 98.25 100 GLU A O 1
ATOM 809 N N . GLN A 1 101 ? -12.258 -9.825 2.260 1.00 98.12 101 GLN A N 1
ATOM 810 C CA . GLN A 1 101 ? -11.871 -9.579 0.869 1.00 98.12 101 GLN A CA 1
ATOM 811 C C . GLN A 1 101 ? -10.659 -10.409 0.421 1.00 98.12 101 GLN A C 1
ATOM 813 O O . GLN A 1 101 ? -10.315 -10.389 -0.759 1.00 98.12 101 GLN A O 1
ATOM 818 N N . LYS A 1 102 ? -10.043 -11.183 1.329 1.00 98.12 102 LYS A N 1
ATOM 819 C CA . LYS A 1 102 ? -8.848 -12.005 1.072 1.00 98.12 102 LYS A CA 1
ATOM 820 C C . LYS A 1 102 ? -7.678 -11.187 0.517 1.00 98.12 102 LYS A C 1
ATOM 822 O O . LYS A 1 102 ? -6.954 -11.653 -0.364 1.00 98.12 102 LYS A O 1
ATOM 827 N N . LEU A 1 103 ? -7.514 -9.971 1.028 1.00 98.00 103 LEU A N 1
ATOM 828 C CA . LEU A 1 103 ? -6.384 -9.115 0.693 1.00 98.00 103 LEU A CA 1
ATOM 829 C C . LEU A 1 103 ? -5.137 -9.598 1.436 1.00 98.00 103 LEU A C 1
ATOM 831 O O . LEU A 1 103 ? -5.231 -10.171 2.521 1.00 98.00 103 LEU A O 1
ATOM 835 N N . PHE A 1 104 ? -3.968 -9.386 0.837 1.00 97.81 104 PHE A N 1
ATOM 836 C CA . PHE A 1 104 ? -2.692 -9.671 1.487 1.00 97.81 104 PHE A CA 1
ATOM 837 C C . PHE A 1 104 ? -2.254 -8.442 2.289 1.00 97.81 104 PHE A C 1
ATOM 839 O O . PHE A 1 104 ? -2.188 -7.350 1.717 1.00 97.81 104 PHE A O 1
ATOM 846 N N . PHE A 1 105 ? -1.998 -8.623 3.589 1.00 96.38 105 PHE A N 1
ATOM 847 C CA . PHE A 1 105 ? -1.619 -7.571 4.532 1.00 96.38 105 PHE A CA 1
ATOM 848 C C . PHE A 1 105 ? -0.766 -8.095 5.695 1.00 96.38 105 PHE A C 1
ATOM 850 O O . PHE A 1 105 ? -0.738 -9.337 5.881 1.00 96.38 105 PHE A O 1
#

Solvent-accessible surface area (backbone atoms only — not comparable to full-atom values): 6144 Å² total; per-residue (Å²): 132,58,84,52,85,84,45,47,84,74,49,66,98,67,89,76,54,62,69,58,54,51,53,49,44,50,74,73,66,52,81,64,50,69,43,57,42,77,76,41,46,74,62,26,60,74,47,50,84,40,93,50,37,45,30,21,27,25,37,67,24,31,38,97,87,76,47,78,46,79,44,56,37,48,72,55,53,73,70,50,52,55,55,46,69,74,23,27,78,34,47,67,61,32,51,51,50,40,58,75,70,67,52,52,106

Nearest PDB structures (foldseek):
  7zrz-assembly1_DP1  TM=4.667E-01  e=1.079E+00  Homo sapiens
  8hmz-assembly1_D  TM=4.301E-01  e=7.278E-01  Homo sapiens
  2w3y-assembly1_A  TM=7.206E-01  e=3.514E+00  Pectobacterium carotovorum subsp. carotovorum
  6e31-assembly1_A  TM=3.633E-01  e=5.209E+00  Mus musculus
  6f5d-assembly1_G  TM=2.611E-01  e=5.939E+00  Trypanosoma brucei brucei

Foldseek 3Di:
DPPDPPCPVVDDPDPDQLVRVVVVCVVVVNQADEDAEELDQVRRVVVVPDPRYATKYFYWAQDPVRDTDTDIWTRDDPVLSVCLSVCRDPPVSNVVSCVVVVIDD

Mean predicted aligned error: 3.84 Å

Radius of gyration: 15.03 Å; Cα contacts (8 Å, |Δi|>4): 150; chains: 1; bounding box: 32×37×40 Å

Secondary structure (DSSP, 8-state):
---STTTTTT--S--S-HHHHHHHHHHTT-SSB--EEET--HHHHHHTTSTTB--EEEEEEE-TTS-EEEEEEBS--HHHHHHHHHHTT-HHHHHHHHHHTT-B-

Sequence (105 aa):
MCTTPWLDRVSKESYNLPDEVYAHCKKLGMSIVTLTDHDSIDAAEKLRCHPDFFVSEEVTCQMPSGTEVHIGVYNIGERDHVEIQRRRKDFVSLLMYLTEQKLFF

pLDDT: mean 94.37, std 8.11, range [62.25, 98.62]